Protein AF-A0A7Y2BY96-F1 (afdb_monomer_lite)

Foldseek 3Di:
DVVVVVVVLVVCQVVCAPVPAADQALNDGDAAPVNDWDWDADPVPRHTRHTHRDHDPVNVVRRVVSCVVCVVVLVPDPPVVNVVVVVVVVVVVD

Radius of gyration: 17.5 Å; chains: 1; bounding box: 36×32×44 Å

pLDDT: mean 95.44, std 3.68, range [75.75, 98.44]

Secondary structure (DSSP, 8-state):
-HHHHHHHHHHHHHHHHHH-B-EEETTEEE--TT--EEEEE-TTT--EEEEEE---HHHHHHHHHHHHHHHHHHHHS-HHHHHHHHHHHHHHH-

Structure (mmCIF, N/CA/C/O backbone):
data_AF-A0A7Y2BY96-F1
#
_entry.id   AF-A0A7Y2BY96-F1
#
loop_
_atom_site.group_PDB
_atom_site.id
_atom_site.type_symbol
_atom_site.label_atom_id
_atom_site.label_alt_id
_atom_site.label_comp_id
_atom_site.label_asym_id
_atom_site.label_entity_id
_atom_site.label_seq_id
_atom_site.pdbx_PDB_ins_code
_atom_site.Cartn_x
_atom_site.Cartn_y
_atom_site.Cartn_z
_atom_site.occupancy
_atom_site.B_iso_or_equiv
_atom_site.auth_seq_id
_atom_site.auth_comp_id
_atom_site.auth_asym_id
_atom_site.auth_atom_id
_atom_site.pdbx_PDB_model_num
ATOM 1 N N . MET A 1 1 ? 10.340 17.283 19.815 1.00 75.75 1 MET A N 1
ATOM 2 C CA . MET A 1 1 ? 10.098 16.140 18.904 1.00 75.75 1 MET A CA 1
ATOM 3 C C . MET A 1 1 ? 8.701 15.558 19.100 1.00 75.75 1 MET A C 1
ATOM 5 O O . MET A 1 1 ? 7.934 15.585 18.154 1.00 75.75 1 MET A O 1
ATOM 9 N N . ILE A 1 2 ? 8.330 15.136 20.315 1.00 86.62 2 ILE A N 1
ATOM 10 C CA . ILE A 1 2 ? 6.997 14.564 20.604 1.00 86.62 2 ILE A CA 1
ATOM 11 C C . ILE A 1 2 ? 5.851 15.537 20.282 1.00 86.62 2 ILE A C 1
ATOM 13 O O . ILE A 1 2 ? 4.949 15.171 19.541 1.00 86.62 2 ILE A O 1
ATOM 17 N N . GLU A 1 3 ? 5.913 16.782 20.762 1.00 91.69 3 GLU A N 1
ATOM 18 C CA . GLU A 1 3 ? 4.843 17.768 20.517 1.00 91.69 3 GLU A CA 1
ATOM 19 C C . GLU A 1 3 ? 4.673 18.122 19.030 1.00 91.69 3 GLU A C 1
ATOM 21 O O . GLU A 1 3 ? 3.555 18.275 18.549 1.00 91.69 3 GLU A O 1
ATOM 26 N N . LYS A 1 4 ? 5.772 18.141 18.260 1.00 92.62 4 LYS A N 1
ATOM 27 C CA . LYS A 1 4 ? 5.718 18.304 16.798 1.00 92.62 4 LYS A CA 1
ATOM 28 C C . LYS A 1 4 ? 4.979 17.132 16.143 1.00 92.62 4 LYS A C 1
ATOM 30 O O . LYS A 1 4 ? 4.107 17.353 15.314 1.00 92.62 4 LYS A O 1
ATOM 35 N N . ASN A 1 5 ? 5.310 15.899 16.526 1.00 89.12 5 ASN A N 1
ATOM 36 C CA . ASN A 1 5 ? 4.688 14.705 15.953 1.00 89.12 5 ASN A CA 1
ATOM 37 C C . ASN A 1 5 ? 3.198 14.616 16.304 1.00 89.12 5 ASN A C 1
ATOM 39 O O . ASN A 1 5 ? 2.404 14.243 15.448 1.00 89.12 5 ASN A O 1
ATOM 43 N N . LYS A 1 6 ? 2.812 15.003 17.527 1.00 88.75 6 LYS A N 1
ATOM 44 C CA . LYS A 1 6 ? 1.400 15.094 17.925 1.00 88.75 6 LYS A CA 1
ATOM 45 C C . LYS A 1 6 ? 0.642 16.118 17.090 1.00 88.75 6 LYS A C 1
ATOM 47 O O . LYS A 1 6 ? -0.400 15.784 16.553 1.00 88.75 6 LYS A O 1
ATOM 52 N N . SER A 1 7 ? 1.199 17.314 16.910 1.00 92.56 7 SER A N 1
ATOM 53 C CA . SER A 1 7 ? 0.560 18.353 16.097 1.00 92.56 7 SER A CA 1
ATOM 54 C C . SER A 1 7 ? 0.373 17.924 14.634 1.00 92.56 7 SER A C 1
ATOM 56 O O . SER A 1 7 ? -0.659 18.220 14.038 1.00 92.56 7 SER A O 1
ATOM 58 N N . ILE A 1 8 ? 1.337 17.191 14.061 1.00 91.88 8 ILE A N 1
ATOM 59 C CA . ILE A 1 8 ? 1.195 16.603 12.719 1.00 91.88 8 ILE A CA 1
ATOM 60 C C . ILE A 1 8 ? 0.094 15.540 12.714 1.00 91.88 8 ILE A C 1
ATOM 62 O O . ILE A 1 8 ? -0.742 15.535 11.821 1.00 91.88 8 ILE A O 1
ATOM 66 N N . LEU A 1 9 ? 0.078 14.647 13.706 1.00 88.19 9 LEU A N 1
ATOM 67 C CA . LEU A 1 9 ? -0.939 13.603 13.811 1.00 88.19 9 LEU A CA 1
ATOM 68 C C . LEU A 1 9 ? -2.350 14.196 13.917 1.00 88.19 9 LEU A C 1
ATOM 70 O O . LEU A 1 9 ? -3.254 13.758 13.216 1.00 88.19 9 LEU A O 1
ATOM 74 N N . GLU A 1 10 ? -2.531 15.208 14.762 1.00 90.81 10 GLU A N 1
AT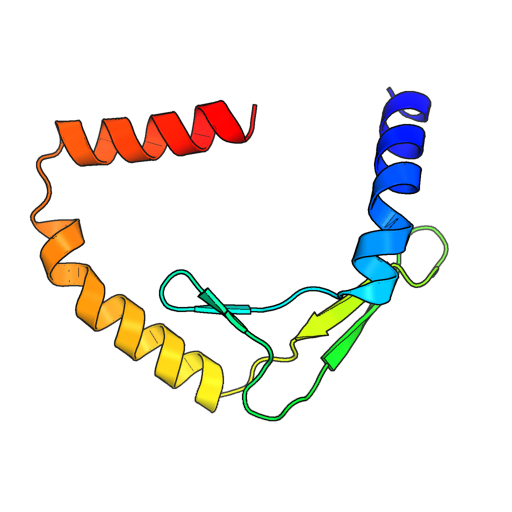OM 75 C CA . GLU A 1 10 ? -3.818 15.872 14.987 1.00 90.81 10 GLU A CA 1
ATOM 76 C C . GLU A 1 10 ? -4.363 16.548 13.724 1.00 90.81 10 GLU A C 1
ATOM 78 O O . GLU A 1 10 ? -5.578 16.624 13.556 1.00 90.81 10 GLU A O 1
ATOM 83 N N . SER A 1 11 ? -3.496 17.002 12.812 1.00 94.44 11 SER A N 1
ATOM 84 C CA . SER A 1 11 ? -3.939 17.616 11.557 1.00 94.44 11 SER A CA 1
ATOM 85 C C . SER A 1 11 ? -4.388 16.597 10.505 1.00 94.44 11 SER A C 1
ATOM 87 O O . SER A 1 11 ? -5.250 16.917 9.689 1.00 94.44 11 SER A O 1
ATOM 89 N N . ILE A 1 12 ? -3.848 15.372 10.530 1.00 92.38 12 ILE A N 1
ATOM 90 C CA . ILE A 1 12 ? -4.168 14.316 9.552 1.00 92.38 12 ILE A CA 1
ATOM 91 C C . ILE A 1 12 ? -5.255 13.349 10.029 1.00 92.38 12 ILE A C 1
ATOM 93 O O . ILE A 1 12 ? -5.930 12.745 9.195 1.00 92.38 12 ILE A O 1
ATOM 97 N N . LEU A 1 13 ? -5.439 13.198 11.346 1.00 92.06 13 LEU A N 1
ATOM 98 C CA . LEU A 1 13 ? -6.382 12.240 11.930 1.00 92.06 13 LEU A CA 1
ATOM 99 C C . LEU A 1 13 ? -7.808 12.381 11.364 1.00 92.06 13 LEU A C 1
ATOM 101 O O . LEU A 1 13 ? -8.359 11.364 10.952 1.00 92.06 13 LEU A O 1
ATOM 105 N N . PRO A 1 14 ? -8.392 13.594 11.239 1.00 93.88 14 PRO A N 1
ATOM 106 C CA . PRO A 1 14 ? -9.766 13.735 10.754 1.00 93.88 14 PRO A CA 1
ATOM 107 C C . PRO A 1 14 ? -9.967 13.193 9.334 1.00 93.88 14 PRO A C 1
ATOM 109 O O . PRO A 1 14 ? -10.986 12.569 9.046 1.00 93.88 14 PRO A O 1
ATOM 112 N N . ALA A 1 15 ? -8.982 13.395 8.452 1.00 93.25 15 ALA A N 1
ATOM 113 C CA . ALA A 1 15 ? -9.036 12.881 7.086 1.00 93.25 15 ALA A CA 1
ATOM 114 C C . ALA A 1 15 ? -8.932 11.349 7.065 1.00 93.25 15 ALA A C 1
ATOM 116 O O . ALA A 1 15 ? -9.678 10.687 6.353 1.00 93.25 15 ALA A O 1
ATOM 117 N N . LEU A 1 16 ? -8.054 10.772 7.891 1.00 92.88 16 LEU A N 1
ATOM 118 C CA . LEU A 1 16 ? -7.899 9.319 8.003 1.00 92.88 16 LEU A CA 1
ATOM 119 C C . LEU A 1 16 ? -9.142 8.636 8.592 1.00 92.88 16 LEU A C 1
ATOM 121 O O . LEU A 1 16 ? -9.519 7.554 8.139 1.00 92.88 16 LEU A O 1
ATOM 125 N N . GLU A 1 17 ? -9.797 9.269 9.566 1.00 92.81 17 GLU A N 1
ATOM 126 C CA . GLU A 1 17 ? -11.042 8.770 10.153 1.00 92.81 17 GLU A CA 1
ATOM 127 C C . GLU A 1 17 ? -12.194 8.768 9.138 1.00 92.81 17 GLU A C 1
ATOM 129 O O . GLU A 1 17 ? -13.000 7.831 9.128 1.00 92.81 17 GLU A O 1
ATOM 134 N N . GLN A 1 18 ? -12.264 9.798 8.285 1.00 91.12 18 GLN A N 1
ATOM 135 C CA . GLN A 1 18 ? -13.306 9.961 7.273 1.00 91.12 18 GLN A CA 1
ATOM 136 C C . GLN A 1 18 ? -13.074 9.080 6.038 1.00 91.12 18 GLN A C 1
ATOM 138 O O . GLN A 1 18 ? -13.973 8.341 5.634 1.00 91.12 18 GLN A O 1
ATOM 143 N N . ASP A 1 19 ? -11.891 9.176 5.432 1.00 91.00 19 ASP A N 1
ATOM 144 C CA . ASP A 1 19 ? -11.600 8.587 4.121 1.00 91.00 19 ASP A CA 1
ATOM 145 C C . ASP A 1 19 ? -11.087 7.145 4.232 1.00 91.00 19 ASP A C 1
ATOM 147 O O . ASP A 1 19 ? -11.207 6.357 3.291 1.00 91.00 19 ASP A O 1
ATOM 151 N N . GLY A 1 20 ? -10.539 6.778 5.393 1.00 94.12 20 GLY A N 1
ATOM 152 C CA . GLY A 1 20 ? -9.915 5.483 5.614 1.00 94.12 20 GLY A CA 1
ATOM 153 C C . GLY A 1 20 ? -8.608 5.296 4.838 1.00 94.12 20 GLY A C 1
ATOM 154 O O . GLY A 1 20 ? -8.028 6.224 4.275 1.00 94.12 20 GLY A O 1
ATOM 155 N N . ILE A 1 21 ? -8.119 4.057 4.817 1.00 96.56 21 ILE A N 1
ATOM 156 C CA . ILE A 1 21 ? -6.926 3.651 4.070 1.00 96.56 21 ILE A CA 1
ATOM 157 C C . ILE A 1 21 ? -7.335 2.626 3.017 1.00 96.56 21 ILE A C 1
ATOM 159 O O . ILE A 1 21 ? -7.805 1.533 3.333 1.00 96.56 21 ILE A O 1
ATOM 163 N N . MET A 1 22 ? -7.124 2.989 1.756 1.00 96.88 22 MET A N 1
ATOM 164 C CA . MET A 1 22 ? -7.456 2.176 0.587 1.00 96.88 22 MET A CA 1
ATOM 165 C C . MET A 1 22 ? -6.255 1.344 0.123 1.00 96.88 22 MET A C 1
ATOM 167 O O . MET A 1 22 ? -5.101 1.672 0.402 1.00 96.88 22 MET A O 1
ATOM 171 N N . ASN A 1 23 ? -6.517 0.297 -0.657 1.00 97.19 23 ASN A N 1
ATOM 172 C CA . ASN A 1 23 ? -5.476 -0.425 -1.379 1.00 97.19 23 ASN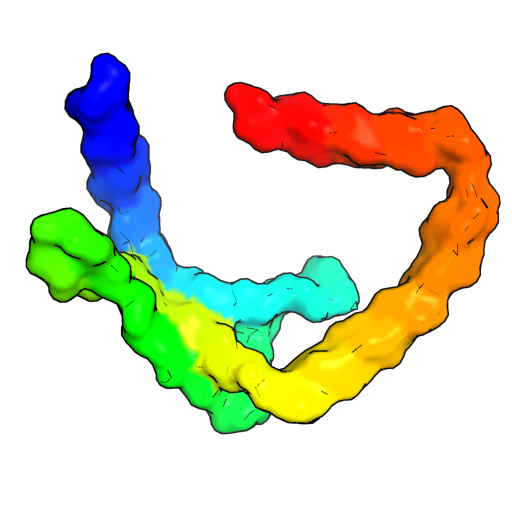 A CA 1
ATOM 173 C C . ASN A 1 23 ? -4.916 0.446 -2.509 1.00 97.19 23 ASN A C 1
ATOM 175 O O . ASN A 1 23 ? -5.674 1.149 -3.177 1.00 97.19 23 ASN A O 1
ATOM 179 N N . ILE A 1 24 ? -3.615 0.333 -2.792 1.00 98.00 24 ILE A N 1
ATOM 180 C CA . ILE A 1 24 ? -3.012 0.880 -4.015 1.00 98.00 24 ILE A CA 1
ATOM 181 C C . ILE A 1 24 ? -2.693 -0.273 -4.963 1.00 98.00 24 ILE A C 1
ATOM 183 O O . ILE A 1 24 ? -1.699 -0.978 -4.789 1.00 98.00 24 ILE A O 1
ATOM 187 N N . ILE A 1 25 ? -3.531 -0.468 -5.980 1.00 98.12 25 ILE A N 1
ATOM 188 C CA . ILE A 1 25 ? -3.367 -1.539 -6.969 1.00 98.12 25 ILE A CA 1
ATOM 189 C C . ILE A 1 25 ? -3.300 -0.918 -8.362 1.00 98.12 25 ILE A C 1
ATOM 191 O O . ILE A 1 25 ? -4.136 -0.100 -8.739 1.00 98.12 25 ILE A O 1
ATOM 195 N N . ASN A 1 26 ? -2.279 -1.295 -9.140 1.00 97.12 26 ASN A N 1
ATOM 196 C CA . ASN A 1 26 ? -2.053 -0.775 -10.495 1.00 97.12 26 ASN A CA 1
ATOM 197 C C . ASN A 1 26 ? -2.030 0.772 -10.568 1.00 97.12 26 ASN A C 1
ATOM 199 O O . ASN A 1 26 ? -2.579 1.372 -11.493 1.00 97.12 26 ASN A O 1
ATOM 203 N N . GLY A 1 27 ? -1.435 1.417 -9.557 1.00 96.56 27 GLY A N 1
ATOM 204 C CA . GLY A 1 27 ? -1.321 2.877 -9.468 1.00 96.56 27 GLY A CA 1
ATOM 205 C C . GLY A 1 27 ? -2.616 3.611 -9.105 1.00 96.56 27 GLY A C 1
ATOM 206 O O . GLY A 1 27 ? -2.691 4.819 -9.309 1.00 96.56 27 GLY A O 1
ATOM 207 N N . LYS A 1 28 ? -3.641 2.912 -8.600 1.00 97.19 28 LYS A N 1
ATOM 208 C CA . LYS A 1 28 ? -4.928 3.508 -8.216 1.00 97.19 28 LYS A CA 1
ATOM 209 C C . LYS A 1 28 ? -5.303 3.160 -6.782 1.00 97.19 28 LYS A C 1
ATOM 211 O O . LYS A 1 28 ? -5.120 2.017 -6.369 1.00 97.19 28 LYS A O 1
ATOM 216 N N . SER A 1 29 ? -5.889 4.127 -6.081 1.00 96.69 29 SER A N 1
ATOM 217 C CA . SER A 1 29 ? -6.542 3.909 -4.789 1.00 96.69 29 SER A CA 1
ATOM 218 C C . SER A 1 29 ? -7.900 3.247 -4.988 1.00 96.69 29 SER A C 1
ATOM 220 O O . SER A 1 29 ? -8.737 3.765 -5.728 1.00 96.69 29 SER A O 1
ATOM 222 N N . MET A 1 30 ? -8.123 2.110 -4.339 1.00 95.75 30 MET A N 1
ATOM 223 C CA . MET A 1 30 ? -9.393 1.389 -4.382 1.00 95.75 30 MET A CA 1
ATOM 224 C C . MET A 1 30 ? -9.653 0.631 -3.078 1.00 95.75 30 MET A C 1
ATOM 226 O O . MET A 1 30 ? -8.718 0.205 -2.405 1.00 95.75 30 MET A O 1
ATOM 230 N N . GLY A 1 31 ? -10.925 0.459 -2.720 1.00 96.88 31 GLY A N 1
ATOM 231 C CA . GLY A 1 31 ? -11.308 -0.410 -1.606 1.00 96.88 31 GLY A CA 1
ATOM 232 C C . GLY A 1 31 ? -11.004 -1.885 -1.892 1.00 96.88 31 GLY A C 1
ATOM 233 O O . GLY A 1 31 ? -10.615 -2.246 -3.006 1.00 96.88 31 GLY A O 1
ATOM 234 N N . ALA A 1 32 ? -11.203 -2.737 -0.886 1.00 97.56 32 ALA A N 1
ATOM 235 C CA . ALA A 1 32 ? -11.228 -4.182 -1.094 1.00 97.56 32 ALA A CA 1
ATOM 236 C C . ALA A 1 32 ? -12.389 -4.546 -2.029 1.00 97.56 32 ALA A C 1
ATOM 238 O O . ALA A 1 32 ? -13.462 -3.944 -1.944 1.00 97.56 32 ALA A O 1
ATOM 239 N N . GLN A 1 33 ? -12.204 -5.530 -2.907 1.00 96.56 33 GLN A N 1
ATOM 240 C CA . GLN A 1 33 ? -13.261 -5.970 -3.825 1.00 96.56 33 GLN A CA 1
ATOM 241 C C . GLN A 1 33 ? -14.495 -6.514 -3.102 1.00 96.56 33 GLN A C 1
ATOM 243 O O . GLN A 1 33 ? -15.610 -6.348 -3.592 1.00 96.56 33 GLN A O 1
ATOM 248 N N . SER A 1 34 ? -14.308 -7.115 -1.927 1.00 96.62 34 SER A N 1
ATOM 249 C CA . SER A 1 34 ? -15.396 -7.545 -1.044 1.00 96.62 34 SER A CA 1
ATOM 250 C C . SER A 1 34 ? -16.173 -6.378 -0.420 1.00 96.62 34 SER A C 1
ATOM 252 O O . SER A 1 34 ? -17.295 -6.568 0.041 1.00 96.62 34 SER A O 1
ATOM 254 N N . GLY A 1 35 ? -15.590 -5.175 -0.398 1.00 96.12 35 GLY A N 1
ATOM 255 C CA . GLY A 1 35 ? -16.077 -4.030 0.371 1.00 96.12 35 GLY A CA 1
ATOM 256 C C . GLY A 1 35 ? -15.718 -4.086 1.859 1.00 96.12 35 GLY A C 1
ATOM 257 O O . GLY A 1 35 ? -16.040 -3.148 2.588 1.00 96.12 35 GLY A O 1
ATOM 258 N N . ASP A 1 36 ? -15.039 -5.143 2.316 1.00 97.56 36 ASP A N 1
ATOM 259 C CA . ASP A 1 36 ? -14.695 -5.303 3.724 1.00 97.56 36 ASP A CA 1
ATOM 260 C C . ASP A 1 36 ? -13.626 -4.298 4.170 1.00 97.56 36 ASP A C 1
ATOM 262 O O . ASP A 1 36 ? -12.665 -3.976 3.461 1.00 97.56 36 ASP A O 1
ATOM 266 N N . THR A 1 37 ? -13.750 -3.866 5.422 1.00 97.94 37 THR A N 1
ATOM 267 C CA . THR A 1 37 ? -12.758 -3.040 6.112 1.00 97.94 37 THR A CA 1
ATOM 268 C C . THR A 1 37 ? -12.489 -3.579 7.510 1.00 97.94 37 THR A C 1
ATOM 270 O O . THR A 1 37 ? -13.313 -4.304 8.069 1.00 97.94 37 THR A O 1
ATOM 273 N N . PHE A 1 38 ? -11.363 -3.196 8.104 1.00 97.50 38 PHE A N 1
ATOM 274 C CA . PHE A 1 38 ? -11.098 -3.399 9.526 1.00 97.50 38 PHE A CA 1
ATOM 275 C C . PHE A 1 38 ? -10.648 -2.099 10.188 1.00 97.50 38 PHE A C 1
ATOM 277 O O . PHE A 1 38 ? -10.052 -1.234 9.546 1.00 97.50 38 PHE A O 1
ATOM 284 N N . ASP A 1 39 ? -10.939 -1.967 11.478 1.00 97.62 39 ASP A N 1
ATOM 285 C CA . ASP A 1 39 ? -10.593 -0.772 12.236 1.00 97.62 39 ASP A CA 1
ATOM 286 C C . ASP A 1 39 ? -9.132 -0.828 12.696 1.00 97.62 39 ASP A C 1
ATOM 288 O O . ASP A 1 39 ? -8.695 -1.794 13.329 1.00 97.62 39 ASP A O 1
ATOM 292 N N . ASN A 1 40 ? -8.384 0.235 12.416 1.00 96.94 40 ASN A N 1
ATOM 293 C CA . ASN A 1 40 ? -7.049 0.448 12.950 1.00 96.94 40 ASN A CA 1
ATOM 294 C C . ASN A 1 40 ? -7.128 1.327 14.201 1.00 96.94 40 ASN A C 1
ATOM 296 O O . ASN A 1 40 ? -7.733 2.401 14.177 1.00 96.94 40 ASN A O 1
ATOM 300 N N . HIS A 1 41 ? -6.491 0.876 15.278 1.00 95.81 41 HIS A N 1
ATOM 301 C CA . HIS A 1 41 ? -6.488 1.550 16.569 1.00 95.81 41 HIS A CA 1
ATOM 302 C C . HIS A 1 41 ? -5.058 1.826 17.034 1.00 95.81 41 HIS A C 1
ATOM 304 O O . HIS A 1 41 ? -4.133 1.057 16.774 1.00 95.81 41 HIS A O 1
ATOM 310 N N . SER A 1 42 ? -4.882 2.928 17.757 1.00 92.94 42 SER A N 1
ATOM 311 C CA . SER A 1 42 ? -3.620 3.298 18.393 1.00 92.94 42 SER A CA 1
ATOM 312 C C . SER A 1 42 ? -3.223 2.260 19.451 1.00 92.94 42 SER A C 1
ATOM 314 O O . SER A 1 42 ? -4.006 1.999 20.362 1.00 92.94 42 SER A O 1
ATOM 316 N N . PRO A 1 43 ? -1.999 1.704 19.427 1.00 94.81 43 PRO A N 1
ATOM 317 C CA . PRO A 1 43 ? -1.551 0.769 20.460 1.00 94.81 43 PRO A CA 1
ATOM 318 C C . PRO A 1 43 ? -1.271 1.453 21.810 1.00 94.81 43 PRO A C 1
ATOM 320 O O . PRO A 1 43 ? -1.023 0.769 22.798 1.00 94.81 43 PRO A O 1
ATOM 323 N N . VAL A 1 44 ? -1.267 2.791 21.858 1.00 92.94 44 VAL A N 1
ATOM 324 C CA . VAL A 1 44 ? -0.959 3.567 23.069 1.00 92.94 44 VAL A CA 1
ATOM 325 C C . VAL A 1 44 ? -2.192 3.729 23.956 1.00 92.94 44 VAL A C 1
ATOM 327 O O . VAL A 1 44 ? -2.098 3.622 25.175 1.00 92.94 44 VAL A O 1
ATOM 330 N N . ASP A 1 45 ? -3.342 4.009 23.348 1.00 93.69 45 ASP A N 1
ATOM 331 C CA . ASP A 1 45 ? -4.576 4.389 24.044 1.00 93.69 45 ASP A CA 1
ATOM 332 C C . ASP A 1 45 ? -5.845 3.787 23.421 1.00 93.69 45 ASP A C 1
ATOM 334 O O . ASP A 1 45 ? -6.955 4.126 23.828 1.00 93.69 45 ASP A O 1
ATOM 338 N N . ASN A 1 46 ? -5.690 2.885 22.450 1.00 94.06 46 ASN A N 1
ATOM 339 C CA . ASN A 1 46 ? -6.765 2.198 21.737 1.00 94.06 46 ASN A CA 1
ATOM 340 C C . ASN A 1 46 ? -7.773 3.133 21.052 1.00 94.06 46 ASN A C 1
ATOM 342 O O . ASN A 1 46 ? -8.903 2.735 20.778 1.00 94.06 46 ASN A O 1
ATOM 346 N N . LYS A 1 47 ? -7.390 4.381 20.764 1.00 93.75 47 LYS A N 1
ATOM 347 C CA . LYS A 1 47 ? -8.237 5.283 19.980 1.00 93.75 47 LYS A CA 1
ATOM 348 C C . LYS A 1 47 ? -8.300 4.829 18.531 1.00 93.75 47 LYS A C 1
ATOM 350 O O . LYS A 1 47 ? -7.299 4.378 17.975 1.00 93.75 47 LYS A O 1
ATOM 355 N N . PHE A 1 48 ? -9.481 4.959 17.939 1.00 94.25 48 PHE A N 1
ATOM 356 C CA . PHE A 1 48 ? -9.696 4.719 16.519 1.00 94.25 48 PHE A CA 1
ATOM 357 C C . PHE A 1 48 ? -8.843 5.682 15.683 1.00 94.25 48 PHE A C 1
ATOM 359 O O . PHE A 1 48 ? -8.674 6.839 16.059 1.00 94.25 48 PHE A O 1
ATOM 366 N N . ILE A 1 49 ? -8.279 5.182 14.583 1.00 94.81 49 ILE A N 1
ATOM 367 C CA . ILE A 1 49 ? -7.459 5.964 13.648 1.00 94.81 49 ILE A CA 1
ATOM 368 C C . ILE A 1 49 ? -8.128 6.010 12.274 1.00 94.81 49 ILE A C 1
ATOM 370 O O . ILE A 1 49 ? -8.282 7.080 11.699 1.00 94.81 49 ILE A O 1
ATOM 374 N N . ALA A 1 50 ? -8.469 4.846 11.715 1.00 96.62 50 ALA A N 1
ATOM 375 C CA . ALA A 1 50 ? -9.006 4.734 10.361 1.00 96.62 50 ALA A CA 1
ATOM 376 C C . ALA A 1 50 ? -9.629 3.356 10.117 1.00 96.62 50 ALA A C 1
ATOM 378 O O . ALA A 1 50 ? -9.221 2.364 10.727 1.00 96.62 50 ALA A O 1
ATOM 379 N N . ARG A 1 51 ? -10.542 3.277 9.144 1.00 97.88 51 ARG A N 1
ATOM 380 C CA . ARG A 1 51 ? -10.934 2.009 8.511 1.00 97.88 51 ARG A CA 1
ATOM 381 C C . ARG A 1 51 ? -9.967 1.691 7.386 1.00 97.88 51 ARG A C 1
ATOM 383 O O . ARG A 1 51 ? -9.749 2.520 6.511 1.00 97.88 51 ARG A O 1
ATOM 390 N N . VAL A 1 52 ? -9.403 0.494 7.395 1.00 98.00 52 VAL A N 1
ATOM 391 C CA . VAL A 1 52 ? -8.454 0.030 6.381 1.00 98.00 52 VAL A CA 1
ATOM 392 C C . VAL A 1 52 ? -9.128 -1.022 5.514 1.00 98.00 52 VAL A C 1
ATOM 394 O O . VAL A 1 52 ? -9.797 -1.916 6.036 1.00 98.00 52 VAL A O 1
ATOM 397 N N . ALA A 1 53 ? -8.956 -0.927 4.196 1.00 98.00 53 ALA A N 1
ATOM 398 C CA . ALA A 1 53 ? -9.437 -1.925 3.248 1.00 98.00 53 ALA A CA 1
ATOM 399 C C . ALA A 1 53 ? -8.914 -3.322 3.622 1.00 98.00 53 ALA A C 1
ATOM 401 O O . ALA A 1 53 ? -7.708 -3.547 3.758 1.00 98.00 53 ALA A O 1
ATOM 402 N N . LYS A 1 54 ? -9.831 -4.276 3.793 1.00 98.19 54 LYS A N 1
ATOM 403 C CA . LYS A 1 54 ? -9.507 -5.652 4.166 1.00 98.19 54 LYS A CA 1
ATOM 404 C C . LYS A 1 54 ? -9.403 -6.509 2.909 1.00 98.19 54 LYS A C 1
ATOM 406 O O . LYS A 1 54 ? -10.363 -7.161 2.511 1.00 98.19 54 LYS A O 1
ATOM 411 N N . SER A 1 55 ? -8.225 -6.483 2.294 1.00 97.69 55 SER A N 1
ATOM 412 C CA . SER A 1 55 ? -7.958 -7.252 1.076 1.00 97.69 55 SER A CA 1
ATOM 413 C C . SER A 1 55 ? -8.133 -8.756 1.281 1.00 97.69 55 SER A C 1
ATOM 415 O O . SER A 1 55 ? -7.700 -9.304 2.299 1.00 97.69 55 SER A O 1
ATOM 417 N N . ASP A 1 56 ? -8.694 -9.424 0.275 1.00 97.88 56 ASP A N 1
ATOM 418 C CA . ASP A 1 56 ? -8.804 -10.882 0.225 1.00 97.88 56 ASP A CA 1
ATOM 419 C C . ASP A 1 56 ? -8.065 -11.488 -0.986 1.00 97.88 56 ASP A C 1
ATOM 421 O O . ASP A 1 56 ? -7.259 -10.838 -1.659 1.00 97.88 56 ASP A O 1
ATOM 425 N N . ALA A 1 57 ? -8.301 -12.775 -1.255 1.00 98.25 57 ALA A N 1
ATOM 426 C CA . ALA A 1 57 ? -7.670 -13.482 -2.366 1.00 98.25 57 ALA A CA 1
ATOM 427 C C . ALA A 1 57 ? -7.955 -12.845 -3.742 1.00 98.25 57 ALA A C 1
ATOM 429 O O . ALA A 1 57 ? -7.105 -12.924 -4.630 1.00 98.25 57 ALA A O 1
ATOM 430 N N . SER A 1 58 ? -9.113 -12.205 -3.925 1.00 97.75 58 SER A N 1
ATOM 431 C CA . SER A 1 58 ? -9.476 -11.540 -5.178 1.00 97.75 58 SER A CA 1
ATOM 432 C C . SER A 1 58 ? -8.654 -10.270 -5.404 1.00 97.75 58 SER A C 1
ATOM 434 O O . SER A 1 58 ? -8.179 -10.031 -6.516 1.00 97.75 58 SER A O 1
ATOM 436 N N . ASP A 1 59 ? -8.407 -9.486 -4.353 1.00 98.19 59 ASP A N 1
ATOM 437 C CA . ASP A 1 59 ? -7.542 -8.305 -4.414 1.00 98.19 59 ASP A CA 1
ATOM 438 C C . ASP A 1 59 ? -6.093 -8.699 -4.699 1.00 98.19 59 ASP A C 1
ATOM 440 O O . ASP A 1 59 ? -5.424 -8.081 -5.532 1.00 98.19 59 ASP A O 1
ATOM 444 N N . ILE A 1 60 ? -5.630 -9.786 -4.073 1.00 97.94 60 ILE A N 1
ATOM 445 C CA . ILE A 1 60 ? -4.294 -10.346 -4.304 1.00 97.94 60 ILE A CA 1
ATOM 446 C C . ILE A 1 60 ? -4.131 -10.799 -5.760 1.00 97.94 60 ILE A C 1
ATOM 448 O O . ILE A 1 60 ? -3.102 -10.515 -6.377 1.00 97.94 60 ILE A O 1
ATOM 452 N N . ASP A 1 61 ? -5.128 -11.475 -6.336 1.00 98.38 61 ASP A N 1
ATOM 453 C CA . ASP A 1 61 ? -5.098 -11.905 -7.737 1.00 98.38 61 ASP A CA 1
ATOM 454 C C . ASP A 1 61 ? -5.007 -10.707 -8.699 1.00 98.38 61 ASP A C 1
ATOM 456 O O . ASP A 1 61 ? -4.155 -10.687 -9.596 1.00 98.38 61 ASP A O 1
ATOM 460 N N . VAL A 1 62 ? -5.810 -9.660 -8.476 1.00 98.06 62 VAL A N 1
ATOM 461 C CA . VAL A 1 62 ? -5.759 -8.428 -9.281 1.00 98.06 62 VAL A CA 1
ATOM 462 C C . VAL A 1 62 ? -4.404 -7.727 -9.140 1.00 98.06 62 VAL A C 1
ATOM 464 O O . VAL A 1 62 ? -3.812 -7.326 -10.149 1.00 98.06 62 VAL A O 1
ATOM 467 N N . ALA A 1 63 ? -3.869 -7.626 -7.921 1.00 98.38 63 ALA A N 1
ATOM 468 C CA . ALA A 1 63 ? -2.559 -7.033 -7.668 1.00 98.38 63 ALA A CA 1
ATOM 469 C C . ALA A 1 63 ? -1.427 -7.818 -8.349 1.00 98.38 63 ALA A C 1
ATOM 471 O O . ALA A 1 63 ? -0.571 -7.226 -9.011 1.00 98.38 63 ALA A O 1
ATOM 472 N N . SER A 1 64 ? -1.461 -9.148 -8.258 1.00 98.38 64 SER A N 1
ATOM 473 C CA . SER A 1 64 ? -0.488 -10.043 -8.890 1.00 98.38 64 SER A CA 1
ATOM 474 C C . SER A 1 64 ? -0.496 -9.905 -10.414 1.00 98.38 64 SER A C 1
ATOM 476 O O . SER A 1 64 ? 0.550 -9.699 -11.035 1.00 98.38 64 SER A O 1
ATOM 478 N N . LYS A 1 65 ? -1.682 -9.910 -11.035 1.00 98.44 65 LYS A N 1
ATOM 479 C CA . LYS A 1 65 ? -1.836 -9.707 -12.484 1.00 98.44 65 LYS A CA 1
ATOM 480 C C . LYS A 1 65 ? -1.327 -8.337 -12.933 1.00 98.44 65 LYS A C 1
ATOM 482 O O . LYS A 1 65 ? -0.659 -8.242 -13.966 1.00 98.44 65 LYS A O 1
ATOM 487 N N . ALA A 1 66 ? -1.604 -7.281 -12.166 1.00 98.31 66 ALA A N 1
ATOM 488 C CA . ALA A 1 66 ? -1.098 -5.940 -12.450 1.00 98.31 66 ALA A CA 1
ATOM 489 C C . ALA A 1 66 ? 0.437 -5.880 -12.375 1.00 98.31 66 ALA A C 1
ATOM 491 O O . ALA A 1 66 ? 1.077 -5.365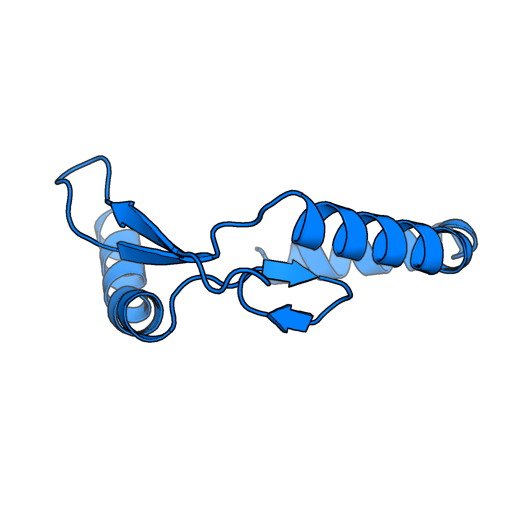 -13.295 1.00 98.31 66 ALA A O 1
ATOM 492 N N . ALA A 1 67 ? 1.030 -6.469 -11.333 1.00 98.25 67 ALA A N 1
ATOM 493 C CA . ALA A 1 67 ? 2.479 -6.555 -11.178 1.00 98.25 67 ALA A CA 1
ATOM 494 C C . ALA A 1 67 ? 3.132 -7.337 -12.331 1.00 98.25 67 ALA A C 1
ATOM 496 O O . ALA A 1 67 ? 4.094 -6.859 -12.934 1.00 98.25 67 ALA A O 1
ATOM 497 N N . ALA A 1 68 ? 2.571 -8.492 -12.705 1.00 98.31 68 ALA A N 1
ATOM 498 C CA . ALA A 1 68 ? 3.058 -9.298 -13.824 1.00 98.31 68 ALA A CA 1
ATOM 499 C C . ALA A 1 68 ? 3.016 -8.527 -15.155 1.00 98.31 68 ALA A C 1
ATOM 501 O O . ALA A 1 68 ? 3.970 -8.5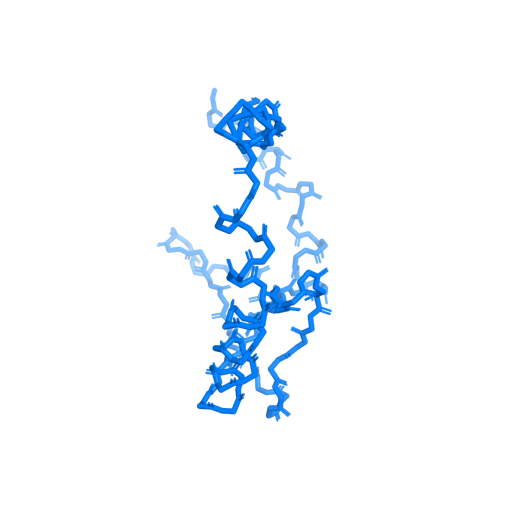74 -15.934 1.00 98.31 68 ALA A O 1
ATOM 502 N N . LYS A 1 69 ? 1.946 -7.758 -15.397 1.00 98.06 69 LYS A N 1
ATOM 503 C CA . LYS A 1 69 ? 1.821 -6.905 -16.587 1.00 98.06 69 LYS A CA 1
ATOM 504 C C . LYS A 1 69 ? 2.867 -5.784 -16.611 1.00 98.06 69 LYS A C 1
ATOM 506 O O . LYS A 1 69 ? 3.439 -5.514 -17.665 1.00 98.06 69 LYS A O 1
ATOM 511 N N . ALA A 1 70 ? 3.129 -5.146 -15.471 1.00 97.81 70 ALA A N 1
ATOM 512 C CA . ALA A 1 70 ? 4.108 -4.062 -15.353 1.00 97.81 70 ALA A CA 1
ATOM 513 C C . ALA A 1 70 ? 5.569 -4.550 -15.376 1.00 97.81 70 ALA A C 1
ATOM 515 O O . ALA A 1 70 ? 6.479 -3.778 -15.678 1.00 97.81 70 ALA A O 1
ATOM 516 N N . PHE A 1 71 ? 5.814 -5.829 -15.078 1.00 97.88 71 PHE A N 1
ATOM 517 C CA . PHE A 1 71 ? 7.165 -6.361 -14.920 1.00 97.88 71 PHE A CA 1
ATOM 518 C C . PHE A 1 71 ? 8.042 -6.161 -16.159 1.00 97.88 71 PHE A C 1
ATOM 520 O O . PHE A 1 71 ? 9.193 -5.751 -16.034 1.00 97.88 71 PHE A O 1
ATOM 527 N N . THR A 1 72 ? 7.508 -6.414 -17.357 1.00 97.06 72 THR A N 1
ATOM 528 C CA . THR A 1 72 ? 8.293 -6.321 -18.598 1.00 97.06 72 THR A CA 1
ATOM 529 C C . THR A 1 72 ? 8.760 -4.892 -18.868 1.00 97.06 72 THR A C 1
ATOM 531 O O . THR A 1 72 ? 9.937 -4.687 -19.162 1.00 97.06 72 THR A O 1
ATOM 534 N N . SER A 1 73 ? 7.878 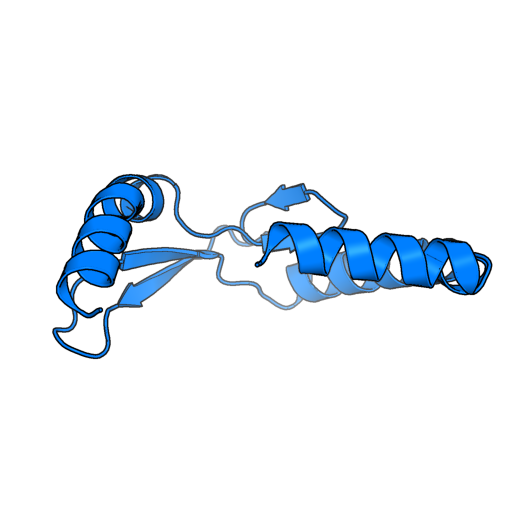-3.895 -18.735 1.00 96.38 73 SER A N 1
ATOM 535 C CA . SER A 1 73 ? 8.256 -2.492 -18.939 1.00 96.38 73 SER A CA 1
ATOM 536 C C . SER A 1 73 ? 9.248 -2.029 -17.875 1.00 96.38 73 SER A C 1
ATOM 538 O O . SER A 1 73 ? 10.274 -1.449 -18.218 1.00 96.38 73 SER A O 1
ATOM 540 N N . TRP A 1 74 ? 9.008 -2.361 -16.605 1.00 97.06 74 TRP A N 1
ATOM 541 C CA . TRP A 1 74 ? 9.899 -1.982 -15.508 1.00 97.06 74 TRP A CA 1
ATOM 542 C C . TRP A 1 74 ? 11.286 -2.631 -15.607 1.00 97.06 74 TRP A C 1
ATOM 544 O O . TRP A 1 74 ? 12.309 -1.971 -15.425 1.00 97.06 74 TRP A O 1
ATOM 554 N N . LYS A 1 75 ? 11.349 -3.927 -15.936 1.00 96.69 75 LYS A N 1
ATOM 555 C CA . LYS A 1 75 ? 12.609 -4.669 -16.096 1.00 96.69 75 LYS A CA 1
ATOM 556 C C . LYS A 1 75 ? 13.476 -4.077 -17.206 1.00 96.69 75 LYS A C 1
ATOM 558 O O . LYS A 1 75 ? 14.697 -4.024 -17.040 1.00 96.69 75 LYS A O 1
ATOM 563 N N . ASN A 1 76 ? 12.845 -3.661 -18.303 1.00 97.50 76 ASN A N 1
ATOM 564 C CA . ASN A 1 76 ? 13.518 -3.153 -19.495 1.00 97.50 76 ASN A CA 1
ATOM 565 C C . ASN A 1 76 ? 13.947 -1.683 -19.375 1.00 97.50 76 ASN A C 1
ATOM 567 O O . ASN A 1 76 ? 14.690 -1.216 -20.236 1.00 97.50 76 ASN A O 1
ATOM 571 N N . LEU A 1 77 ? 13.535 -0.962 -18.323 1.00 97.50 77 LEU A N 1
ATOM 572 C CA . LEU A 1 77 ? 14.028 0.393 -18.070 1.00 97.50 77 LEU A CA 1
ATOM 573 C C . LEU A 1 77 ? 15.553 0.391 -17.874 1.00 97.50 77 LEU A C 1
ATOM 575 O O . LEU A 1 77 ? 16.061 -0.418 -17.077 1.00 97.50 77 LEU A O 1
ATOM 579 N N . PRO A 1 78 ? 16.290 1.315 -18.520 1.00 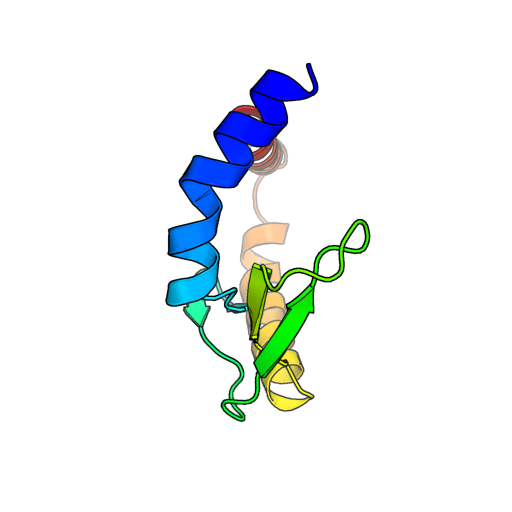97.94 78 PRO A N 1
ATOM 580 C CA . PRO A 1 78 ? 17.712 1.503 -18.274 1.00 97.94 78 PRO A CA 1
ATOM 581 C C . PRO A 1 78 ? 18.018 1.684 -16.785 1.00 97.94 78 PRO A C 1
ATOM 583 O O . PRO A 1 78 ? 17.242 2.274 -16.030 1.00 97.94 78 PRO A O 1
ATOM 586 N N . HIS A 1 79 ? 19.181 1.192 -16.350 1.00 96.44 79 HIS A N 1
ATOM 587 C CA . HIS A 1 79 ? 19.580 1.242 -14.939 1.00 96.44 79 HIS A CA 1
ATOM 588 C C . HIS A 1 79 ? 19.545 2.671 -14.371 1.00 96.44 79 HIS A C 1
ATOM 590 O O . HIS A 1 79 ? 19.163 2.864 -13.219 1.00 96.44 79 HIS A O 1
ATOM 596 N N . LYS A 1 80 ? 19.924 3.667 -15.186 1.00 98.00 80 LYS A N 1
ATOM 597 C CA . LYS A 1 80 ? 19.957 5.078 -14.799 1.00 98.00 80 LYS A CA 1
ATOM 598 C C . LYS A 1 80 ? 18.548 5.606 -14.534 1.00 98.00 80 LYS A C 1
ATOM 600 O O . LYS A 1 80 ? 18.307 6.118 -13.453 1.00 98.00 80 LYS A O 1
ATOM 605 N N . GLU A 1 81 ? 17.619 5.396 -15.462 1.00 97.75 81 GLU A N 1
ATOM 606 C CA . GLU A 1 81 ? 16.229 5.850 -15.320 1.00 97.75 81 GLU A CA 1
ATOM 607 C C . GLU A 1 81 ? 15.546 5.216 -14.107 1.00 97.75 81 GLU A C 1
ATOM 609 O O . GLU A 1 81 ? 14.914 5.903 -13.312 1.00 97.75 81 GLU A O 1
ATOM 614 N N . ARG A 1 82 ? 15.740 3.910 -13.902 1.00 97.31 82 ARG A N 1
ATOM 615 C CA . ARG A 1 82 ? 15.188 3.203 -12.739 1.00 97.31 82 ARG A CA 1
ATOM 616 C C . ARG A 1 82 ? 15.722 3.754 -11.419 1.00 97.31 82 ARG A C 1
ATOM 618 O O . ARG A 1 82 ? 14.966 3.903 -10.467 1.00 97.31 82 ARG A O 1
ATOM 625 N N . ARG A 1 83 ? 17.023 4.046 -11.365 1.00 97.62 83 ARG A N 1
ATOM 626 C CA . ARG A 1 83 ? 17.671 4.672 -10.209 1.00 97.62 83 ARG A CA 1
ATOM 627 C C . ARG A 1 83 ? 17.110 6.071 -9.963 1.00 97.62 83 ARG A C 1
ATOM 629 O O . ARG A 1 83 ? 16.815 6.396 -8.822 1.00 97.62 83 ARG A O 1
ATOM 636 N N . ASP A 1 84 ? 16.950 6.863 -11.017 1.00 98.06 84 ASP A N 1
ATOM 637 C CA . ASP A 1 84 ? 16.452 8.232 -10.908 1.00 98.06 84 ASP A CA 1
ATOM 638 C C . ASP A 1 84 ? 15.001 8.238 -10.376 1.00 98.06 84 ASP A C 1
ATOM 640 O O . ASP A 1 84 ? 14.706 8.997 -9.460 1.00 98.06 84 ASP A O 1
ATOM 644 N N . ILE A 1 85 ? 14.138 7.308 -10.819 1.00 97.06 85 ILE A N 1
ATOM 645 C CA . ILE A 1 85 ? 12.783 7.118 -10.255 1.00 97.06 85 ILE A CA 1
ATOM 646 C C . ILE A 1 85 ? 12.835 6.782 -8.757 1.00 97.06 85 ILE A C 1
ATOM 648 O O . ILE A 1 85 ? 12.084 7.355 -7.971 1.00 97.06 85 ILE A O 1
ATOM 652 N N . LEU A 1 86 ? 13.707 5.854 -8.348 1.00 96.88 86 LEU A N 1
ATOM 653 C CA . LEU A 1 86 ? 13.831 5.460 -6.941 1.00 96.88 86 LEU A CA 1
ATOM 654 C C . LEU A 1 86 ? 14.332 6.608 -6.055 1.00 96.88 86 LEU A C 1
ATOM 656 O O . LEU A 1 86 ? 13.825 6.766 -4.947 1.00 96.88 86 LEU A O 1
ATOM 660 N N . TYR A 1 87 ? 15.277 7.418 -6.540 1.00 97.75 87 TYR A N 1
ATOM 661 C CA . TYR A 1 87 ? 15.722 8.610 -5.816 1.00 97.75 87 TYR A CA 1
ATOM 662 C C . TYR A 1 87 ? 14.619 9.654 -5.711 1.00 97.75 87 TYR A C 1
ATOM 664 O O . TYR A 1 87 ? 14.380 10.146 -4.619 1.00 97.75 87 TYR A O 1
ATOM 672 N N . SER A 1 88 ? 13.869 9.911 -6.787 1.00 97.44 88 SER A N 1
ATOM 673 C CA . SER A 1 88 ? 12.734 10.835 -6.714 1.00 97.44 88 SER A CA 1
ATOM 674 C C . SER A 1 88 ? 11.688 10.404 -5.682 1.00 97.44 88 SER A C 1
ATOM 676 O O . SER A 1 88 ? 11.095 11.254 -5.033 1.00 97.44 88 SER A O 1
ATOM 678 N N . ILE A 1 89 ? 11.463 9.097 -5.499 1.00 96.00 89 ILE A N 1
ATOM 679 C CA . ILE A 1 89 ? 10.572 8.595 -4.440 1.00 96.00 89 ILE A CA 1
ATOM 680 C C . ILE A 1 89 ? 11.166 8.865 -3.051 1.00 96.00 89 ILE A C 1
ATOM 682 O O . ILE A 1 89 ? 10.426 9.255 -2.153 1.00 96.00 89 ILE A O 1
ATOM 686 N N . ALA A 1 90 ? 12.474 8.668 -2.867 1.00 96.31 90 ALA A N 1
ATOM 687 C CA . ALA A 1 90 ? 13.143 8.943 -1.596 1.00 96.31 90 ALA A CA 1
ATOM 688 C C . ALA A 1 90 ? 13.079 10.434 -1.229 1.00 96.31 90 ALA A C 1
ATOM 690 O O . ALA A 1 90 ? 12.682 10.753 -0.114 1.00 96.31 90 ALA A O 1
ATOM 691 N N . ASP A 1 91 ? 13.357 11.319 -2.189 1.00 96.31 91 ASP A N 1
ATOM 692 C CA . ASP A 1 91 ? 13.320 12.776 -2.004 1.00 96.31 91 ASP A CA 1
ATOM 693 C C . ASP A 1 91 ? 11.918 13.291 -1.621 1.00 96.31 91 ASP A C 1
ATOM 695 O O . ASP A 1 91 ? 11.792 14.340 -1.002 1.00 96.31 91 ASP A O 1
ATOM 699 N N . ILE A 1 92 ? 10.848 12.576 -1.996 1.00 94.88 92 ILE A N 1
ATOM 700 C CA . ILE A 1 92 ? 9.463 12.919 -1.620 1.00 94.88 92 ILE A CA 1
ATOM 701 C C . ILE A 1 92 ? 9.127 12.468 -0.186 1.00 94.88 92 ILE A C 1
ATOM 703 O O . ILE A 1 92 ? 8.196 12.996 0.420 1.00 94.88 92 ILE A O 1
ATOM 707 N N . ILE A 1 93 ? 9.832 11.463 0.339 1.00 91.62 93 ILE A N 1
ATOM 708 C CA . ILE A 1 93 ? 9.596 10.903 1.678 1.00 91.62 93 ILE A CA 1
ATOM 709 C C . ILE A 1 93 ? 10.404 11.647 2.754 1.00 91.62 93 ILE A C 1
ATOM 711 O O . ILE A 1 93 ? 9.979 11.660 3.912 1.00 91.62 93 ILE A O 1
ATOM 715 N N . GLU A 1 94 ? 11.554 12.222 2.388 1.00 81.06 94 GLU A N 1
ATOM 716 C CA . GLU A 1 94 ? 12.421 13.022 3.272 1.00 81.06 94 GLU A CA 1
ATOM 717 C C . GLU A 1 94 ? 11.794 14.370 3.675 1.00 81.06 94 GLU A C 1
ATOM 719 O O . GLU A 1 94 ? 11.870 14.701 4.886 1.00 81.06 94 GLU A O 1
#

Sequence (94 aa):
MIEKNKSILESILPALEQDGIMNIINGKSMGAQSGDTFDNHSPVDNKFIARVAKSDASDIDVASKAAAKAFTSWKNLPHKERRDILYSIADIIE